Protein AF-A0A3B9VYV1-F1 (afdb_monomer_lite)

Secondary structure (DSSP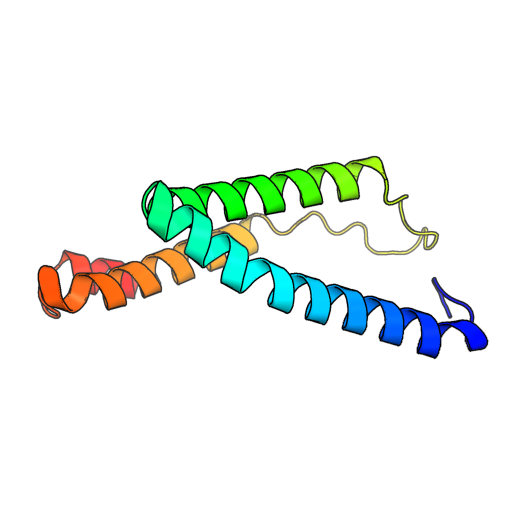, 8-state):
--SS-GGGHHHHHHHHHHHHHHHHHHHHHHHHHHHHHH-HHHHHHHHHHHHHHHHHHHHHHSPPPS-TTS--PPP-HHHHHHHHHHHHHHHHHHHHHHHH-TTSHHHHHHHHH-

Foldseek 3Di:
DQADDPVCPVVVVVVVVVVVVVCVVVLVVVCVVCCVPPNNVVSVVVVVVVVVVVVVCCVPPPDDGPPPPPPPDPPCPPVVVLVVQLVVLQCCLVVCCVVQPNPHPSSVVSNVSD

Structure (mmCIF, N/CA/C/O backbone):
data_AF-A0A3B9VYV1-F1
#
_entry.id   AF-A0A3B9VYV1-F1
#
loop_
_atom_site.group_PDB
_atom_site.id
_atom_site.type_symbol
_atom_site.label_atom_id
_atom_site.label_alt_id
_atom_site.label_comp_id
_atom_site.label_asym_id
_atom_site.label_entity_id
_atom_site.label_seq_id
_atom_site.pdbx_PDB_ins_code
_atom_site.Cartn_x
_atom_site.Cartn_y
_atom_site.Cartn_z
_atom_site.occupancy
_atom_site.B_iso_or_equiv
_atom_site.auth_seq_id
_atom_site.auth_comp_id
_atom_site.auth_asym_id
_atom_site.auth_atom_id
_atom_site.pdbx_PDB_model_num
ATOM 1 N N . ARG A 1 1 ? 19.945 6.769 -18.895 1.00 56.81 1 ARG A N 1
ATOM 2 C CA . ARG A 1 1 ? 20.453 6.298 -20.209 1.00 56.81 1 ARG A CA 1
ATOM 3 C C . ARG A 1 1 ? 20.335 4.785 -20.439 1.00 56.81 1 ARG A C 1
ATOM 5 O O . ARG A 1 1 ? 20.294 4.414 -21.596 1.00 56.81 1 ARG A O 1
ATOM 12 N N . ARG A 1 2 ? 20.258 3.914 -19.413 1.00 63.88 2 ARG A N 1
ATOM 13 C CA . ARG A 1 2 ? 20.139 2.447 -19.612 1.00 63.88 2 ARG A CA 1
ATOM 14 C C . ARG A 1 2 ? 18.803 1.963 -20.208 1.00 63.88 2 ARG A C 1
ATOM 16 O O . ARG A 1 2 ? 18.811 0.977 -20.923 1.00 63.88 2 ARG A O 1
ATOM 23 N N . TYR A 1 3 ? 17.693 2.660 -19.940 1.00 71.44 3 TYR A N 1
ATOM 24 C CA . TYR A 1 3 ? 16.346 2.252 -20.390 1.00 71.44 3 TYR A CA 1
ATOM 25 C C . TYR A 1 3 ? 15.610 3.315 -21.225 1.00 71.44 3 TYR A C 1
ATOM 27 O O . TYR A 1 3 ? 14.689 2.991 -21.962 1.00 71.44 3 TYR A O 1
ATOM 35 N N . VAL A 1 4 ? 16.012 4.588 -21.123 1.00 79.44 4 VAL A N 1
ATOM 36 C CA . VAL A 1 4 ? 15.392 5.725 -21.825 1.00 79.44 4 VAL A CA 1
ATOM 37 C C . VAL A 1 4 ? 16.489 6.706 -22.264 1.00 79.44 4 VAL A C 1
ATOM 39 O O . VAL A 1 4 ? 17.445 6.956 -21.509 1.00 79.44 4 VAL A O 1
ATOM 42 N N . ALA A 1 5 ? 16.364 7.229 -23.489 1.00 86.50 5 ALA A N 1
ATOM 43 C CA . ALA A 1 5 ? 17.253 8.237 -24.072 1.00 86.50 5 ALA A CA 1
ATOM 44 C C . ALA A 1 5 ? 17.135 9.583 -23.329 1.00 86.50 5 ALA A C 1
ATOM 46 O O . ALA A 1 5 ? 16.087 9.890 -22.766 1.00 86.50 5 ALA A O 1
ATOM 47 N N . ALA A 1 6 ? 18.223 10.359 -23.261 1.00 85.38 6 ALA A N 1
ATOM 48 C CA . ALA A 1 6 ? 18.317 11.534 -22.380 1.00 85.38 6 ALA A CA 1
ATOM 49 C C . ALA A 1 6 ? 17.258 12.610 -22.686 1.00 85.38 6 ALA A C 1
ATOM 51 O O . ALA A 1 6 ? 16.704 13.205 -21.768 1.00 85.38 6 ALA A O 1
ATOM 52 N N . ASP A 1 7 ? 16.937 12.783 -23.963 1.00 90.69 7 ASP A N 1
ATOM 53 C CA . ASP A 1 7 ? 15.897 13.660 -24.500 1.00 90.69 7 ASP A CA 1
ATOM 54 C C . ASP A 1 7 ? 14.473 13.240 -24.091 1.00 90.69 7 ASP A C 1
ATOM 56 O O . ASP A 1 7 ? 13.580 14.078 -24.004 1.00 90.69 7 ASP A O 1
ATOM 60 N N . LYS A 1 8 ? 14.252 11.958 -23.768 1.00 89.12 8 LYS A N 1
ATOM 61 C CA . LYS A 1 8 ? 12.933 11.415 -23.392 1.00 89.12 8 LYS A CA 1
ATOM 62 C C . LYS A 1 8 ? 12.715 11.274 -21.887 1.00 89.12 8 LYS A C 1
ATOM 64 O O . LYS A 1 8 ? 11.612 10.919 -21.464 1.00 89.12 8 LYS A O 1
ATOM 69 N N . VAL A 1 9 ? 13.731 11.541 -21.064 1.00 91.31 9 VAL A N 1
ATOM 70 C CA . VAL A 1 9 ? 13.642 11.372 -19.602 1.00 91.31 9 VAL A CA 1
ATOM 71 C C . VAL A 1 9 ? 12.599 12.311 -19.003 1.00 91.31 9 VAL A C 1
ATOM 73 O O . VAL A 1 9 ? 11.738 11.853 -18.257 1.00 91.31 9 VAL A O 1
ATOM 76 N N . GLN A 1 10 ? 12.626 13.596 -19.367 1.00 92.25 10 GLN A N 1
ATOM 77 C CA . GLN A 1 10 ? 11.680 14.582 -18.837 1.00 92.25 10 GLN A CA 1
ATOM 78 C C . GLN A 1 10 ? 10.233 14.217 -19.190 1.00 92.25 10 GLN A C 1
ATOM 80 O O . GLN A 1 10 ? 9.370 14.214 -18.314 1.00 92.25 10 GLN A O 1
ATOM 85 N N . PHE A 1 11 ? 9.983 13.827 -20.444 1.00 93.44 11 PHE A N 1
ATOM 86 C CA . PHE A 1 11 ? 8.664 13.366 -20.876 1.00 93.44 11 PHE A CA 1
ATOM 87 C C . PHE A 1 11 ? 8.218 12.114 -20.105 1.00 93.44 11 PHE A C 1
ATOM 89 O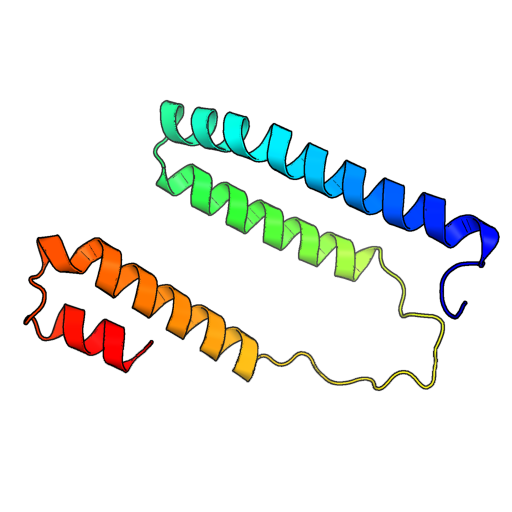 O . PHE A 1 11 ? 7.102 12.065 -19.595 1.00 93.44 11 PHE A O 1
ATOM 96 N N . SER A 1 12 ? 9.107 11.133 -19.937 1.00 91.81 12 SER A N 1
ATOM 97 C CA . SER A 1 12 ? 8.803 9.897 -19.203 1.00 91.81 12 SER A CA 1
ATOM 98 C C . SER A 1 12 ? 8.437 10.176 -17.744 1.00 91.81 12 SER A C 1
ATOM 100 O O . SER A 1 12 ? 7.409 9.699 -17.271 1.00 91.81 12 SER A O 1
ATOM 102 N N . ILE A 1 13 ? 9.217 11.010 -17.047 1.00 93.06 13 ILE A N 1
ATOM 103 C CA . ILE A 1 13 ? 8.916 11.419 -15.667 1.00 93.06 13 ILE A CA 1
ATOM 104 C C . ILE A 1 13 ? 7.568 12.140 -15.615 1.00 93.06 13 ILE A C 1
ATOM 106 O O . ILE A 1 13 ? 6.737 11.817 -14.772 1.00 93.06 13 ILE A O 1
ATOM 110 N N . SER A 1 14 ? 7.314 13.060 -16.551 1.00 94.56 14 SER A N 1
ATOM 111 C CA . SER A 1 14 ? 6.040 13.782 -16.603 1.00 94.56 14 SER A CA 1
ATOM 112 C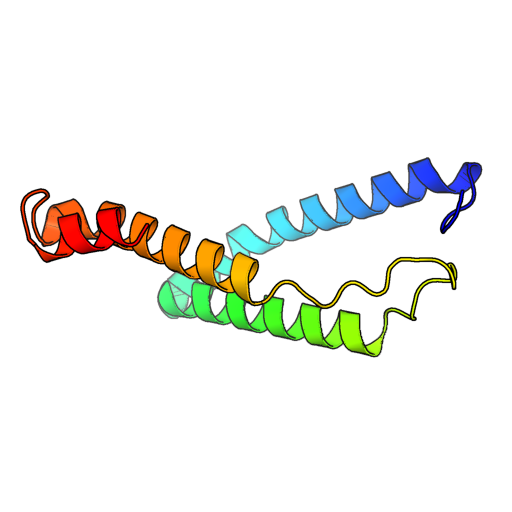 C . SER A 1 14 ? 4.848 12.841 -16.803 1.00 94.56 14 SER A C 1
ATOM 114 O O . SER A 1 14 ? 3.832 12.992 -16.132 1.00 94.56 14 SER A O 1
ATOM 116 N N . SER A 1 15 ? 4.994 11.814 -17.647 1.00 96.19 15 SER A N 1
ATOM 117 C CA . SER A 1 15 ? 3.943 10.827 -17.901 1.00 96.19 15 SER A CA 1
ATOM 118 C C . SER A 1 15 ? 3.639 9.976 -16.664 1.00 96.19 15 SER A C 1
ATOM 120 O O . SER A 1 15 ? 2.471 9.719 -16.366 1.00 96.19 15 SER A O 1
ATOM 122 N N . LEU A 1 16 ? 4.669 9.603 -15.894 1.00 94.81 16 LEU A N 1
ATOM 123 C CA . LEU A 1 16 ? 4.502 8.886 -14.631 1.00 94.81 16 LEU A CA 1
ATOM 124 C C . LEU A 1 16 ? 3.771 9.760 -13.610 1.00 94.81 16 LEU A C 1
ATOM 126 O O . LEU A 1 16 ? 2.824 9.290 -12.986 1.00 94.81 16 LEU A O 1
ATOM 130 N N . SER A 1 17 ? 4.144 11.037 -13.493 1.00 96.19 17 SER A N 1
ATOM 131 C CA . SER A 1 17 ? 3.470 11.982 -12.599 1.00 96.19 17 SER A CA 1
ATOM 132 C C . SER A 1 17 ? 1.998 12.159 -12.961 1.00 96.19 17 SER A C 1
ATOM 134 O O . SER A 1 17 ? 1.146 12.056 -12.084 1.00 96.19 17 SER A O 1
ATOM 136 N N . VAL A 1 18 ? 1.683 12.355 -14.248 1.00 96.81 18 VAL A N 1
ATOM 137 C CA . VAL A 1 18 ? 0.292 12.454 -14.720 1.00 96.81 18 VAL A CA 1
ATOM 138 C C . VAL A 1 18 ? -0.475 11.180 -14.382 1.00 96.81 18 VAL A C 1
ATOM 140 O O . VAL A 1 18 ? -1.562 11.261 -13.822 1.00 96.81 18 VAL A O 1
ATOM 143 N N . THR A 1 19 ? 0.112 10.009 -14.632 1.00 95.75 19 THR A N 1
ATOM 144 C CA . THR A 1 19 ? -0.518 8.718 -14.319 1.00 95.75 19 THR A CA 1
ATOM 145 C C . THR A 1 19 ? -0.833 8.592 -12.827 1.00 95.75 19 THR A C 1
ATOM 147 O O . THR A 1 19 ? -1.939 8.192 -12.465 1.00 95.75 19 THR A O 1
ATOM 150 N N . VAL A 1 20 ? 0.105 8.979 -11.955 1.00 95.50 20 VAL A N 1
ATOM 151 C CA . VAL A 1 20 ? -0.093 8.971 -10.498 1.00 95.50 20 VAL A CA 1
ATOM 152 C C . VAL A 1 20 ? -1.202 9.941 -10.093 1.00 95.50 20 VAL A C 1
ATOM 154 O O . VAL A 1 20 ? -2.124 9.548 -9.380 1.00 95.50 20 VAL A O 1
ATOM 157 N N . SER A 1 21 ? -1.162 11.186 -10.571 1.00 96.56 21 SER A N 1
ATOM 158 C CA . SER A 1 21 ? -2.181 12.193 -10.258 1.00 96.56 21 SER A CA 1
ATOM 159 C C . SER A 1 21 ? -3.571 11.778 -10.738 1.00 96.56 21 SER A C 1
ATOM 161 O O . SER A 1 21 ? -4.540 11.926 -9.997 1.00 96.56 21 SER A O 1
ATOM 163 N N . THR A 1 22 ? -3.680 11.212 -11.941 1.00 96.62 22 THR A N 1
ATOM 164 C CA . THR A 1 22 ? -4.936 10.670 -12.471 1.00 96.62 22 THR A CA 1
ATOM 165 C C . THR A 1 22 ? -5.432 9.500 -11.626 1.00 96.62 22 THR A C 1
ATOM 167 O O . THR A 1 22 ? -6.611 9.460 -11.283 1.00 96.62 22 THR A O 1
ATOM 170 N N . GLY A 1 23 ? -4.544 8.581 -11.239 1.00 94.19 23 GLY A N 1
ATOM 171 C CA . GLY A 1 23 ? -4.887 7.452 -10.376 1.00 94.19 23 GLY A CA 1
ATOM 172 C C . GLY A 1 23 ? -5.448 7.900 -9.027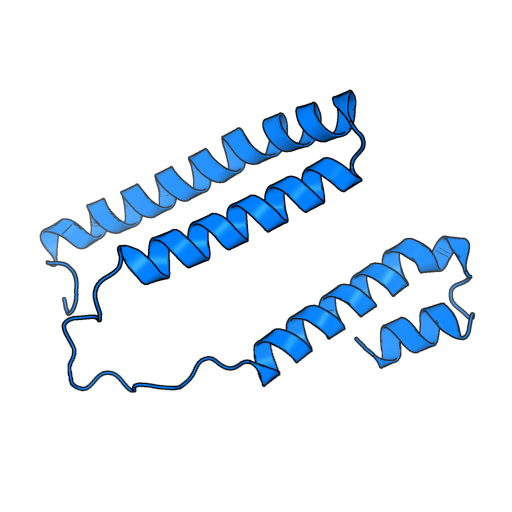 1.00 94.19 23 GLY A C 1
ATOM 173 O O . GLY A 1 23 ? -6.496 7.416 -8.613 1.00 94.19 23 GLY A O 1
ATOM 174 N N . ILE A 1 24 ? -4.808 8.876 -8.380 1.00 94.69 24 ILE A N 1
ATOM 175 C CA . ILE A 1 24 ? -5.286 9.463 -7.119 1.00 94.69 24 ILE A CA 1
ATOM 176 C C . ILE A 1 24 ? -6.635 10.169 -7.329 1.00 94.69 24 ILE A C 1
ATOM 178 O O . ILE A 1 24 ? -7.576 9.953 -6.566 1.00 94.69 24 ILE A O 1
ATOM 182 N N . GLY A 1 25 ? -6.744 10.978 -8.387 1.00 95.88 25 GLY A N 1
ATOM 183 C CA . GLY A 1 25 ? -7.948 11.747 -8.699 1.00 95.88 25 GLY A CA 1
ATOM 184 C C . GLY A 1 25 ? -9.175 10.876 -8.976 1.00 95.88 25 GLY A C 1
ATOM 185 O O . GLY A 1 25 ? -10.270 11.223 -8.547 1.00 95.88 25 GLY A O 1
ATOM 186 N N . ILE A 1 26 ? -8.999 9.735 -9.647 1.00 96.19 26 ILE A N 1
ATOM 187 C CA . ILE A 1 26 ? -10.077 8.770 -9.918 1.00 96.19 26 ILE A CA 1
ATOM 188 C C . ILE A 1 26 ? -10.309 7.850 -8.713 1.00 96.19 26 ILE A C 1
ATOM 190 O O . ILE A 1 26 ? -11.449 7.500 -8.406 1.00 96.19 26 ILE A O 1
ATOM 194 N N . GLY A 1 27 ? -9.239 7.463 -8.019 1.00 94.44 27 GLY A N 1
ATOM 195 C CA . GLY A 1 27 ? -9.276 6.487 -6.936 1.00 94.44 27 GLY A CA 1
ATOM 196 C C . GLY A 1 27 ? -10.149 6.921 -5.763 1.00 94.44 27 GLY A C 1
ATOM 197 O O . GLY A 1 27 ? -10.943 6.113 -5.278 1.00 94.44 27 GLY A O 1
ATOM 198 N N . TYR A 1 28 ? -10.069 8.184 -5.327 1.00 94.25 28 TYR A N 1
ATOM 199 C CA . TYR A 1 28 ? -10.856 8.646 -4.177 1.00 94.25 28 TYR A CA 1
ATOM 200 C C . TYR A 1 28 ? -12.371 8.679 -4.438 1.00 94.25 28 TYR A C 1
ATOM 202 O O . TYR A 1 28 ? -13.098 8.067 -3.651 1.00 94.25 28 TYR A O 1
ATOM 210 N N . PRO A 1 29 ? -12.886 9.300 -5.523 1.00 95.88 29 PRO A N 1
ATOM 211 C CA . PRO A 1 29 ? -14.315 9.252 -5.824 1.00 95.88 29 PRO A CA 1
ATOM 212 C C . PRO A 1 29 ? -14.820 7.826 -6.028 1.00 95.88 29 PRO A C 1
ATOM 214 O O . PRO A 1 29 ? -15.881 7.475 -5.520 1.00 95.88 29 PRO A O 1
ATOM 217 N N . LEU A 1 30 ? -14.048 6.983 -6.723 1.00 95.31 30 LEU A N 1
ATOM 218 C CA . LEU A 1 30 ? -14.427 5.595 -6.970 1.00 95.31 30 LEU A CA 1
ATOM 219 C C . LEU A 1 30 ? -14.552 4.802 -5.663 1.00 95.31 30 LEU A C 1
ATOM 221 O O . LEU A 1 30 ? -15.542 4.103 -5.460 1.00 95.31 30 LEU A O 1
ATOM 225 N N . THR A 1 31 ? -13.588 4.965 -4.753 1.00 94.12 31 THR A N 1
ATOM 226 C CA . THR A 1 31 ? -13.623 4.372 -3.407 1.00 94.12 31 THR A CA 1
ATOM 227 C C . THR A 1 31 ? -14.868 4.829 -2.648 1.00 94.12 31 THR A C 1
ATOM 229 O O . THR A 1 31 ? -15.568 3.999 -2.073 1.00 94.12 31 THR A O 1
ATOM 232 N N . GLY A 1 32 ? -15.183 6.128 -2.691 1.00 94.88 32 GLY A N 1
ATOM 233 C CA . GLY A 1 32 ? -16.373 6.689 -2.049 1.00 94.88 32 GLY A CA 1
ATOM 234 C C . GLY A 1 32 ? -17.680 6.124 -2.607 1.00 94.88 32 GLY A C 1
ATOM 235 O O . GLY A 1 32 ? -18.560 5.752 -1.836 1.00 94.88 32 GLY A O 1
ATOM 236 N N . ILE A 1 33 ? -17.791 5.994 -3.932 1.00 96.75 33 ILE A N 1
ATOM 237 C CA . ILE A 1 33 ? -18.963 5.403 -4.595 1.00 96.75 33 ILE A CA 1
ATOM 238 C C . ILE A 1 33 ? -19.129 3.935 -4.188 1.00 96.75 33 ILE A C 1
ATOM 240 O O . ILE A 1 33 ? -20.224 3.530 -3.804 1.00 96.75 33 ILE A O 1
ATOM 244 N N . ILE A 1 34 ? -18.056 3.138 -4.230 1.00 95.94 34 ILE A N 1
ATOM 245 C CA . ILE A 1 34 ? -18.115 1.717 -3.852 1.00 95.94 34 ILE A CA 1
ATOM 246 C C . ILE A 1 34 ? -18.512 1.572 -2.381 1.00 95.94 34 ILE A C 1
ATOM 248 O O . ILE A 1 34 ? -19.418 0.801 -2.068 1.00 95.94 34 ILE A O 1
ATOM 252 N N . ALA A 1 35 ? -17.875 2.336 -1.489 1.00 95.56 35 ALA A N 1
ATOM 253 C CA . ALA A 1 35 ? -18.169 2.293 -0.063 1.00 95.56 35 ALA A CA 1
ATOM 254 C C . ALA A 1 35 ? -19.610 2.730 0.243 1.00 95.56 35 ALA A C 1
ATOM 256 O O . ALA A 1 35 ? -20.268 2.108 1.074 1.00 95.56 35 ALA A O 1
ATOM 257 N N . GLY A 1 36 ? -20.108 3.756 -0.453 1.00 95.25 36 GLY A N 1
ATOM 258 C CA . GLY A 1 36 ? -21.469 4.264 -0.284 1.00 95.25 36 GLY A CA 1
ATOM 259 C C . GLY A 1 36 ? -22.557 3.326 -0.812 1.00 95.25 36 GLY A C 1
ATOM 260 O O . GLY A 1 36 ? -23.651 3.309 -0.258 1.00 95.25 36 GLY A O 1
ATOM 261 N N . LEU A 1 37 ? -22.273 2.541 -1.858 1.00 95.19 37 LEU A N 1
ATOM 262 C CA . LEU A 1 37 ? -23.245 1.618 -2.455 1.00 95.19 37 LEU A CA 1
ATOM 263 C C . LEU A 1 37 ? -23.214 0.212 -1.846 1.00 95.19 37 LEU A C 1
ATOM 265 O O . LEU A 1 37 ? -24.256 -0.435 -1.789 1.00 95.19 37 LEU A O 1
ATOM 269 N N . MET A 1 38 ? -22.035 -0.287 -1.458 1.00 89.12 38 MET A N 1
ATOM 270 C CA . MET A 1 38 ? -21.845 -1.707 -1.132 1.00 89.12 38 MET A CA 1
ATOM 271 C C . MET A 1 38 ? -21.238 -1.989 0.244 1.00 89.12 38 MET A C 1
ATOM 273 O O . MET A 1 38 ? -21.339 -3.140 0.653 1.00 89.12 38 MET A O 1
ATOM 277 N N . ASP A 1 39 ? -20.678 -0.988 0.947 1.00 92.81 39 ASP A N 1
ATOM 278 C CA . ASP A 1 39 ? -19.847 -1.058 2.176 1.00 92.81 39 ASP A CA 1
ATOM 279 C C . ASP A 1 39 ? -18.344 -0.805 1.906 1.00 92.81 39 ASP A C 1
ATOM 281 O O . ASP A 1 39 ? -17.793 -1.152 0.855 1.00 92.81 39 ASP A O 1
ATOM 285 N N . PHE A 1 40 ? -17.653 -0.193 2.874 1.00 90.62 40 PHE A N 1
ATOM 286 C CA . PHE A 1 40 ? -16.221 0.116 2.822 1.00 90.62 40 PHE A CA 1
ATOM 287 C C . PHE A 1 40 ? -15.350 -1.117 2.545 1.00 90.62 40 PHE A C 1
ATOM 289 O O . PHE A 1 40 ? -14.325 -1.014 1.867 1.00 90.62 40 PHE A O 1
ATOM 296 N N . ARG A 1 41 ? -15.762 -2.302 3.014 1.00 94.12 41 ARG A N 1
ATOM 297 C CA . ARG A 1 41 ? -15.030 -3.562 2.805 1.00 94.12 41 ARG A CA 1
ATOM 298 C C . ARG A 1 41 ? -14.866 -3.880 1.319 1.00 94.12 41 ARG A C 1
ATOM 300 O O . ARG A 1 41 ? -13.819 -4.386 0.915 1.00 94.12 41 ARG A O 1
ATOM 307 N N . PHE A 1 42 ? -15.862 -3.550 0.496 1.00 95.62 42 PHE A N 1
ATOM 308 C CA . PHE A 1 42 ? -15.790 -3.760 -0.950 1.00 95.62 42 PHE A CA 1
ATOM 309 C C . PHE A 1 42 ? -14.808 -2.812 -1.629 1.00 95.62 42 PHE A C 1
ATOM 311 O O . PHE A 1 42 ? -14.171 -3.207 -2.602 1.00 95.62 42 PHE A O 1
ATOM 318 N N . ALA A 1 43 ? -14.624 -1.600 -1.105 1.00 93.81 43 ALA A N 1
ATOM 319 C CA . ALA A 1 43 ? -13.631 -0.676 -1.637 1.00 93.81 43 ALA A CA 1
ATOM 320 C C . ALA A 1 43 ? -12.201 -1.212 -1.423 1.00 93.81 43 ALA A C 1
ATOM 322 O O . ALA A 1 43 ? -11.378 -1.163 -2.338 1.00 93.81 43 ALA A O 1
ATOM 323 N N . PHE A 1 44 ? -11.934 -1.827 -0.265 1.00 91.69 44 PHE A N 1
ATOM 324 C CA . PHE A 1 44 ? -10.667 -2.522 -0.009 1.00 91.69 44 PHE A CA 1
ATOM 325 C C . PHE A 1 44 ? -10.472 -3.744 -0.914 1.00 91.69 44 PHE A C 1
ATOM 327 O O . PHE A 1 44 ? -9.398 -3.909 -1.491 1.00 91.69 44 PHE A O 1
ATOM 334 N N . TRP A 1 45 ? -11.503 -4.578 -1.092 1.00 95.50 45 TRP A N 1
ATOM 335 C CA . TRP A 1 45 ? -11.433 -5.718 -2.015 1.00 95.50 45 TRP A CA 1
ATOM 336 C C . TRP A 1 45 ? -11.214 -5.292 -3.466 1.00 95.50 45 TRP A C 1
ATOM 338 O O . TRP A 1 45 ? -10.436 -5.924 -4.179 1.00 95.50 45 TRP A O 1
ATOM 348 N N . PHE A 1 46 ? -11.849 -4.203 -3.897 1.00 94.88 46 PHE A N 1
ATOM 349 C CA . PHE A 1 46 ? -11.626 -3.624 -5.215 1.00 94.88 46 PHE A CA 1
ATOM 350 C C . PHE A 1 46 ? -10.173 -3.166 -5.384 1.00 94.88 46 PHE A C 1
ATOM 352 O O . PHE A 1 46 ? -9.537 -3.517 -6.376 1.00 94.88 46 PHE A O 1
ATOM 359 N N . ALA A 1 47 ? -9.618 -2.446 -4.403 1.00 92.88 47 ALA A N 1
ATOM 360 C CA . ALA A 1 47 ? -8.218 -2.033 -4.427 1.00 92.88 47 ALA A CA 1
ATOM 361 C C . ALA A 1 47 ? -7.265 -3.242 -4.476 1.00 92.88 47 ALA A C 1
ATOM 363 O O . ALA A 1 47 ? -6.326 -3.253 -5.272 1.00 92.88 47 ALA A O 1
ATOM 364 N N . ALA A 1 48 ? -7.536 -4.288 -3.689 1.00 95.12 48 ALA A N 1
ATOM 365 C CA . ALA A 1 48 ? -6.760 -5.526 -3.709 1.00 95.12 48 ALA A CA 1
ATOM 366 C C . ALA A 1 48 ? -6.806 -6.205 -5.089 1.00 95.12 48 ALA A C 1
ATOM 368 O O . ALA A 1 48 ? -5.761 -6.555 -5.640 1.00 95.12 48 ALA A O 1
ATOM 369 N N . LEU A 1 49 ? -7.997 -6.332 -5.685 1.00 96.62 49 LEU A N 1
ATOM 370 C CA . LEU A 1 49 ? -8.165 -6.881 -7.031 1.00 96.62 49 LEU A CA 1
ATOM 371 C C . LEU A 1 49 ? -7.411 -6.043 -8.070 1.00 96.62 49 LEU A C 1
ATOM 373 O O . LEU A 1 49 ? -6.699 -6.597 -8.905 1.00 96.62 49 LEU A O 1
ATOM 377 N N . PHE A 1 50 ? -7.513 -4.716 -7.996 1.00 95.12 50 PHE A N 1
ATOM 378 C CA . PHE A 1 50 ? -6.812 -3.807 -8.896 1.00 95.12 50 PHE A CA 1
ATOM 379 C C . PHE A 1 50 ? -5.289 -4.004 -8.827 1.00 95.12 50 PHE A C 1
ATOM 381 O O . PHE A 1 50 ? -4.642 -4.176 -9.862 1.00 95.12 50 PHE A O 1
ATOM 388 N N . VAL A 1 51 ? -4.713 -4.095 -7.624 1.00 95.12 51 VAL A N 1
ATOM 389 C CA . VAL A 1 51 ? -3.280 -4.387 -7.438 1.00 95.12 51 VAL A CA 1
ATOM 390 C C . VAL A 1 51 ? -2.902 -5.746 -8.032 1.00 95.12 51 VAL A C 1
ATOM 392 O O . VAL A 1 51 ? -1.905 -5.841 -8.748 1.00 95.12 51 VAL A O 1
ATOM 395 N N . VAL A 1 52 ? -3.707 -6.790 -7.813 1.00 97.31 52 VAL A N 1
ATOM 396 C CA . VAL A 1 52 ? -3.470 -8.115 -8.414 1.00 97.31 52 VAL A CA 1
ATOM 397 C C . VAL A 1 52 ? -3.479 -8.036 -9.942 1.00 97.31 52 VAL A C 1
ATOM 399 O O . VAL A 1 52 ? -2.587 -8.586 -10.588 1.00 97.31 52 VAL A O 1
ATOM 402 N N . THR A 1 53 ? -4.428 -7.309 -10.541 1.00 97.50 53 THR A N 1
ATOM 403 C CA . THR A 1 53 ? -4.454 -7.122 -12.000 1.00 97.50 53 THR A CA 1
ATOM 404 C C . THR A 1 53 ? -3.220 -6.378 -12.507 1.00 97.50 53 THR A C 1
ATOM 406 O O . THR A 1 53 ? -2.647 -6.786 -13.515 1.00 97.50 53 THR A O 1
ATOM 409 N N . ALA A 1 54 ? -2.742 -5.362 -11.784 1.00 95.19 54 ALA A N 1
ATOM 410 C CA . ALA A 1 54 ? -1.520 -4.647 -12.133 1.00 95.19 54 ALA A CA 1
ATOM 411 C C . ALA A 1 54 ? -0.289 -5.567 -12.088 1.00 95.19 54 ALA A C 1
ATOM 413 O O . ALA A 1 54 ? 0.514 -5.549 -13.018 1.00 95.19 54 ALA A O 1
ATOM 414 N N . ILE A 1 55 ? -0.171 -6.427 -11.068 1.00 94.69 55 ILE A N 1
ATOM 415 C CA . ILE A 1 55 ? 0.899 -7.434 -10.975 1.00 94.69 55 ILE A CA 1
ATOM 416 C C . ILE A 1 55 ? 0.860 -8.374 -12.186 1.00 94.69 55 ILE A C 1
ATOM 418 O O . ILE A 1 55 ? 1.893 -8.610 -12.813 1.00 94.69 55 ILE A O 1
ATOM 422 N N . ILE A 1 56 ? -0.325 -8.875 -12.552 1.00 96.88 56 ILE A N 1
ATOM 423 C CA . ILE A 1 56 ? -0.500 -9.754 -13.717 1.00 96.88 56 ILE A CA 1
ATOM 424 C C . ILE A 1 56 ? -0.079 -9.035 -15.003 1.00 96.88 56 ILE A C 1
ATOM 426 O O . ILE A 1 56 ? 0.663 -9.602 -15.805 1.00 96.88 56 ILE A O 1
ATOM 430 N N . VAL A 1 57 ? -0.519 -7.789 -15.200 1.00 96.62 57 VAL A N 1
ATOM 431 C CA . VAL A 1 57 ? -0.164 -6.985 -16.378 1.00 96.62 57 VAL A CA 1
ATOM 432 C C . VAL A 1 57 ? 1.341 -6.764 -16.442 1.00 96.62 57 VAL A C 1
ATOM 434 O O . VAL A 1 57 ? 1.937 -7.008 -17.487 1.00 96.62 57 VAL A O 1
ATOM 437 N N . VAL A 1 58 ? 1.977 -6.375 -15.336 1.00 93.12 58 VAL A N 1
ATOM 438 C CA . VAL A 1 58 ? 3.430 -6.182 -15.281 1.00 93.12 58 VAL A CA 1
ATOM 439 C C . VAL A 1 58 ? 4.156 -7.474 -15.643 1.00 93.12 58 VAL A C 1
ATOM 441 O O . VAL A 1 58 ? 5.011 -7.459 -16.522 1.00 93.12 58 VAL A O 1
ATOM 444 N N . PHE A 1 59 ? 3.767 -8.602 -15.048 1.00 90.75 59 PHE A N 1
ATOM 445 C CA . PHE A 1 59 ? 4.400 -9.895 -15.304 1.00 90.75 59 PHE A CA 1
ATOM 446 C C . PHE A 1 59 ? 4.262 -10.365 -16.763 1.00 90.75 59 PHE A C 1
ATOM 448 O O . PHE A 1 59 ? 5.116 -11.094 -17.261 1.00 90.75 59 PHE A O 1
ATOM 455 N N . ARG A 1 60 ? 3.183 -9.974 -17.455 1.00 95.12 60 ARG A N 1
ATOM 456 C CA . ARG A 1 60 ? 2.907 -10.385 -18.843 1.00 95.12 60 ARG A CA 1
ATOM 457 C C . ARG A 1 60 ? 3.435 -9.418 -19.898 1.00 95.12 60 ARG A C 1
ATOM 459 O O . AR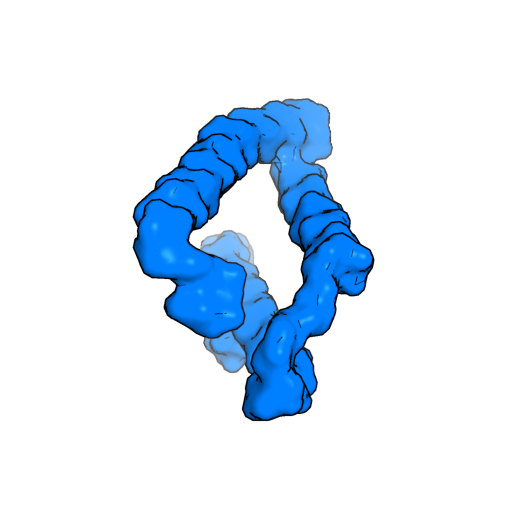G A 1 60 ? 3.796 -9.866 -20.981 1.00 95.12 60 ARG A O 1
ATOM 466 N N . VAL A 1 61 ? 3.403 -8.118 -19.619 1.00 94.12 61 VAL A N 1
ATOM 467 C CA . VAL A 1 61 ? 3.628 -7.063 -20.618 1.00 94.12 61 VAL A CA 1
ATOM 468 C C . VAL A 1 61 ? 5.015 -6.450 -20.492 1.00 94.12 61 VAL A C 1
ATOM 470 O O . VAL A 1 61 ? 5.585 -6.043 -21.502 1.00 94.12 61 VAL A O 1
ATOM 473 N N . VAL A 1 62 ? 5.574 -6.370 -19.282 1.00 88.12 62 VAL A N 1
ATOM 474 C CA . VAL A 1 62 ? 6.887 -5.752 -19.082 1.00 88.12 62 VAL A CA 1
ATOM 475 C C . VAL A 1 62 ? 7.971 -6.774 -19.437 1.00 88.12 62 VAL A C 1
ATOM 477 O O . VAL A 1 62 ? 8.088 -7.796 -18.759 1.00 88.12 62 VAL A O 1
ATOM 480 N N . PRO A 1 63 ? 8.775 -6.534 -20.490 1.00 82.88 63 PRO A N 1
ATOM 481 C CA . PRO A 1 63 ? 9.852 -7.442 -20.852 1.00 82.88 63 PRO A CA 1
ATOM 482 C C . PRO A 1 63 ? 10.947 -7.432 -19.783 1.00 82.88 63 PRO A C 1
ATOM 484 O O . PRO A 1 63 ? 11.166 -6.427 -19.099 1.00 82.88 63 PRO A O 1
ATOM 487 N N . ALA A 1 64 ? 11.687 -8.540 -19.681 1.00 75.50 64 ALA A N 1
ATOM 488 C CA . ALA A 1 64 ? 12.927 -8.559 -18.915 1.00 75.50 64 ALA A CA 1
ATOM 489 C C . ALA A 1 64 ? 13.844 -7.440 -19.439 1.00 75.50 64 ALA A C 1
ATOM 491 O O . ALA A 1 64 ? 14.048 -7.311 -20.647 1.00 75.50 64 ALA A O 1
ATOM 492 N N . GLY A 1 65 ? 14.322 -6.580 -18.538 1.00 70.44 65 GLY A N 1
ATOM 493 C CA . GLY A 1 65 ? 15.053 -5.375 -18.919 1.00 70.44 65 GLY A CA 1
ATOM 494 C C . GLY A 1 65 ? 16.320 -5.674 -19.745 1.00 70.44 65 GLY A C 1
ATOM 495 O O . GLY A 1 65 ? 16.928 -6.722 -19.549 1.00 70.44 65 GLY A O 1
ATOM 496 N N . PRO A 1 66 ? 16.761 -4.756 -20.630 1.00 66.00 66 PRO A N 1
ATOM 497 C CA . PRO A 1 66 ? 17.939 -4.914 -21.501 1.00 66.00 66 PRO A CA 1
ATOM 498 C C . PRO A 1 66 ? 19.284 -5.149 -20.799 1.00 66.00 66 PRO A C 1
ATOM 500 O O . PRO A 1 66 ? 20.271 -5.446 -21.468 1.00 66.00 66 PRO A O 1
ATOM 503 N N . ASP A 1 67 ? 19.371 -4.962 -19.483 1.00 70.25 67 ASP A N 1
ATOM 504 C CA . ASP A 1 67 ? 20.626 -5.125 -18.757 1.00 70.25 67 ASP A CA 1
ATOM 505 C C . ASP A 1 67 ? 20.804 -6.587 -18.329 1.00 70.25 67 ASP A C 1
ATOM 507 O O . ASP A 1 67 ? 20.358 -7.003 -17.261 1.00 70.25 67 ASP A O 1
ATOM 511 N N . GLU A 1 68 ? 21.487 -7.370 -19.165 1.00 67.75 68 GLU A N 1
ATOM 512 C CA . GLU A 1 68 ? 21.846 -8.767 -18.874 1.00 67.75 68 GLU A CA 1
ATOM 513 C C . GLU A 1 68 ? 22.684 -8.915 -17.593 1.00 67.75 68 GLU A C 1
ATOM 515 O O . GLU 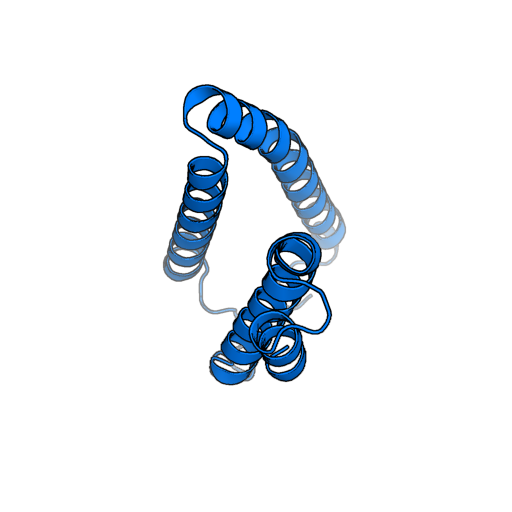A 1 68 ? 22.732 -9.996 -17.005 1.00 67.75 68 GLU A O 1
ATOM 520 N N . ARG A 1 69 ? 23.329 -7.830 -17.138 1.00 68.06 69 ARG A N 1
ATOM 521 C CA . ARG A 1 69 ? 24.133 -7.785 -15.909 1.00 68.06 69 ARG A CA 1
ATOM 522 C C . ARG A 1 69 ? 23.342 -7.307 -14.695 1.00 68.06 69 ARG A C 1
ATOM 524 O O . ARG A 1 69 ? 23.918 -7.218 -13.609 1.00 68.06 69 ARG A O 1
ATOM 531 N N . ALA A 1 70 ? 22.060 -6.969 -14.850 1.00 69.56 70 ALA A N 1
ATOM 532 C CA . ALA A 1 70 ? 21.225 -6.614 -13.715 1.00 69.56 70 ALA A CA 1
ATOM 533 C C . ALA A 1 70 ? 21.185 -7.793 -12.727 1.00 69.56 70 ALA A C 1
ATOM 535 O O . ALA A 1 70 ? 20.901 -8.924 -13.139 1.00 69.56 70 ALA A O 1
ATOM 536 N N . PRO A 1 71 ? 21.454 -7.559 -11.429 1.00 65.56 71 PRO A N 1
ATOM 537 C CA . PRO A 1 71 ? 21.313 -8.587 -10.413 1.00 65.56 71 PRO A CA 1
ATOM 538 C C . PRO A 1 71 ? 19.897 -9.164 -10.467 1.00 65.56 71 PRO A C 1
ATOM 540 O O . PRO A 1 71 ? 18.923 -8.461 -10.196 1.00 65.56 71 PRO A O 1
ATOM 543 N N . ARG A 1 72 ? 19.772 -10.448 -10.818 1.00 70.62 72 ARG A N 1
ATOM 544 C CA . ARG A 1 72 ? 18.510 -11.197 -10.728 1.00 70.62 72 ARG A CA 1
ATOM 545 C C . ARG A 1 72 ? 18.263 -11.557 -9.269 1.00 70.62 72 ARG A C 1
ATOM 547 O O . ARG A 1 72 ? 18.338 -12.719 -8.881 1.00 70.62 72 ARG A O 1
ATOM 554 N N . ILE A 1 73 ? 18.069 -10.534 -8.446 1.00 77.81 73 ILE A N 1
ATOM 555 C CA . ILE A 1 73 ? 17.764 -10.721 -7.035 1.00 77.81 73 ILE A CA 1
ATOM 556 C C . ILE A 1 73 ? 16.337 -11.276 -6.979 1.00 77.81 73 ILE A C 1
ATOM 558 O O . ILE A 1 73 ? 15.438 -10.678 -7.579 1.00 77.81 73 ILE A O 1
ATOM 562 N N . PRO A 1 74 ? 16.115 -12.433 -6.334 1.00 82.00 74 PRO A N 1
ATOM 563 C CA . PRO A 1 74 ? 14.767 -12.938 -6.135 1.00 82.00 74 PRO A CA 1
ATOM 564 C C . PRO A 1 74 ? 13.941 -11.914 -5.356 1.00 82.00 74 PRO A C 1
ATOM 566 O O . PRO A 1 74 ? 14.467 -11.174 -4.526 1.00 82.00 74 PRO A O 1
ATOM 569 N N . PHE A 1 75 ? 12.638 -11.883 -5.619 1.00 85.00 75 PHE A N 1
ATOM 570 C CA . PHE A 1 75 ? 11.727 -11.034 -4.863 1.00 85.00 75 PHE A CA 1
ATOM 571 C C . PHE A 1 75 ? 11.837 -11.338 -3.360 1.00 85.00 75 PHE A C 1
ATOM 573 O O . PHE A 1 75 ? 11.827 -12.504 -2.955 1.00 85.00 75 PHE A O 1
ATOM 580 N N . ASP A 1 76 ? 11.945 -10.296 -2.534 1.00 92.94 76 ASP A N 1
ATOM 581 C CA . ASP A 1 76 ? 12.055 -10.443 -1.084 1.00 92.94 76 ASP A CA 1
ATOM 582 C C . ASP A 1 76 ? 10.685 -10.726 -0.458 1.00 92.94 76 ASP A C 1
ATOM 584 O O . ASP A 1 76 ? 10.015 -9.855 0.099 1.00 92.94 76 ASP A O 1
ATOM 588 N N . PHE A 1 77 ? 10.264 -11.987 -0.547 1.00 94.12 77 PHE A N 1
ATOM 589 C CA . PHE A 1 77 ? 9.025 -12.452 0.072 1.00 94.12 77 PHE A CA 1
ATOM 590 C C . PHE A 1 77 ? 9.033 -12.277 1.592 1.00 94.12 77 PHE A C 1
ATOM 592 O O . PHE A 1 77 ? 7.972 -12.079 2.183 1.00 94.12 77 PHE A O 1
ATOM 599 N N . ARG A 1 78 ? 10.207 -12.346 2.233 1.00 96.25 78 ARG A N 1
ATOM 600 C CA . ARG A 1 78 ? 10.322 -12.245 3.691 1.00 96.25 78 ARG A CA 1
ATOM 601 C C . ARG A 1 78 ? 10.101 -10.810 4.136 1.00 96.25 78 ARG A C 1
ATOM 603 O O . ARG A 1 78 ? 9.222 -10.584 4.959 1.00 96.25 78 ARG A O 1
ATOM 610 N N . GLY A 1 79 ? 10.826 -9.860 3.552 1.00 95.81 79 GLY A N 1
ATOM 611 C CA . GLY A 1 79 ? 10.647 -8.437 3.825 1.00 95.81 79 GLY A CA 1
ATOM 612 C C . GLY A 1 79 ? 9.242 -7.957 3.473 1.00 95.81 79 GLY A C 1
ATOM 613 O O . GLY A 1 79 ? 8.619 -7.274 4.280 1.00 95.81 79 GLY A O 1
ATOM 614 N N . ALA A 1 80 ? 8.688 -8.386 2.333 1.00 94.81 80 ALA A N 1
ATOM 615 C CA . ALA A 1 80 ? 7.315 -8.052 1.953 1.00 94.81 80 ALA A CA 1
ATOM 616 C C . ALA A 1 80 ? 6.281 -8.582 2.962 1.00 94.81 80 ALA A C 1
ATOM 618 O O . ALA A 1 80 ? 5.367 -7.852 3.343 1.00 94.81 80 ALA A O 1
ATOM 619 N N . SER A 1 81 ? 6.440 -9.827 3.426 1.00 96.50 81 SER A N 1
ATOM 620 C CA . SER A 1 81 ? 5.537 -10.416 4.425 1.00 96.50 81 SER A CA 1
ATOM 621 C C . SER A 1 81 ? 5.684 -9.741 5.786 1.00 96.50 81 SER A C 1
ATOM 623 O O . SER A 1 81 ? 4.680 -9.460 6.429 1.00 96.50 81 SER A O 1
ATOM 625 N N . LEU A 1 82 ? 6.917 -9.443 6.207 1.00 96.69 82 LEU A N 1
ATOM 626 C CA . LEU A 1 82 ? 7.199 -8.772 7.474 1.00 96.69 82 LEU A CA 1
ATOM 627 C C . LEU A 1 82 ? 6.605 -7.358 7.492 1.00 96.69 82 LEU A C 1
ATOM 629 O O . LEU A 1 82 ? 5.903 -7.008 8.432 1.00 96.69 82 LEU A O 1
ATOM 633 N N . LEU A 1 83 ? 6.804 -6.582 6.422 1.00 96.56 83 LEU A N 1
ATOM 634 C CA . LEU A 1 83 ? 6.214 -5.249 6.288 1.00 96.56 83 LEU A CA 1
ATOM 635 C C . LEU A 1 83 ? 4.687 -5.300 6.212 1.00 96.56 83 LEU A C 1
ATOM 637 O O . LEU A 1 83 ? 4.022 -4.492 6.851 1.00 96.56 83 LEU A O 1
ATOM 641 N N . GLY A 1 84 ? 4.125 -6.237 5.445 1.00 95.69 84 GLY A N 1
ATOM 642 C CA . GLY A 1 84 ? 2.677 -6.375 5.303 1.00 95.69 84 GLY A CA 1
ATOM 643 C C . GLY A 1 84 ? 1.995 -6.765 6.614 1.00 95.69 84 GLY A C 1
ATOM 644 O O . GLY A 1 84 ? 1.010 -6.138 7.003 1.00 95.69 84 GLY A O 1
ATOM 645 N N . LEU A 1 85 ? 2.534 -7.769 7.311 1.00 96.69 85 LEU A N 1
ATOM 646 C CA . LEU A 1 85 ? 2.009 -8.215 8.601 1.00 96.69 85 LEU A CA 1
ATOM 647 C C . LEU A 1 85 ? 2.220 -7.165 9.687 1.00 96.69 85 LEU A C 1
ATOM 649 O O . LEU A 1 85 ? 1.271 -6.876 10.408 1.00 96.69 85 LEU A O 1
ATOM 653 N N . GLY A 1 86 ? 3.411 -6.568 9.772 1.00 97.38 86 GLY A N 1
ATOM 654 C CA . GLY A 1 86 ? 3.712 -5.561 10.785 1.00 97.38 86 GLY A CA 1
ATOM 655 C C . GLY A 1 86 ? 2.842 -4.316 10.623 1.00 97.38 86 GLY A C 1
ATOM 656 O O . GLY A 1 86 ? 2.197 -3.872 11.570 1.00 97.38 86 GLY A O 1
ATOM 657 N N . LEU A 1 87 ? 2.702 -3.809 9.393 1.00 96.94 87 LEU A N 1
ATOM 658 C CA . LEU A 1 87 ? 1.807 -2.686 9.113 1.00 96.94 87 LEU A CA 1
ATOM 659 C C . LEU A 1 87 ? 0.340 -3.040 9.394 1.00 96.94 87 LEU A C 1
ATOM 661 O O . LEU A 1 87 ? -0.380 -2.236 9.981 1.00 96.94 87 LEU A O 1
ATOM 665 N N . GLY A 1 88 ? -0.111 -4.233 8.997 1.00 96.12 88 GLY A N 1
ATOM 666 C CA . GLY A 1 88 ? -1.470 -4.694 9.280 1.00 96.12 88 GLY A CA 1
ATOM 667 C C . GLY A 1 88 ? -1.752 -4.804 10.780 1.00 96.12 88 GLY A C 1
ATOM 668 O O . GLY A 1 88 ? -2.798 -4.349 11.239 1.00 96.12 88 GLY A O 1
ATOM 669 N N . ALA A 1 89 ? -0.807 -5.347 11.549 1.00 96.88 89 ALA A N 1
ATOM 670 C CA . ALA A 1 89 ? -0.894 -5.461 13.000 1.00 96.88 89 ALA A CA 1
ATOM 671 C C . ALA A 1 89 ? -0.894 -4.084 13.679 1.00 96.88 89 ALA A C 1
ATOM 673 O O . ALA A 1 89 ? -1.722 -3.834 14.554 1.00 96.88 89 ALA A O 1
ATOM 674 N N . LEU A 1 90 ? -0.045 -3.163 13.215 1.00 97.19 90 LEU A N 1
ATOM 675 C CA . LEU A 1 90 ? -0.004 -1.785 13.699 1.00 97.19 90 LEU A CA 1
ATOM 676 C C . LEU A 1 90 ? -1.353 -1.091 13.499 1.00 97.19 90 LEU A C 1
ATOM 678 O O . LEU A 1 90 ? -1.899 -0.504 14.433 1.00 97.19 90 LEU A O 1
ATOM 682 N N . LEU A 1 91 ? -1.903 -1.178 12.284 1.00 95.81 91 LEU A N 1
ATOM 683 C CA . LEU A 1 91 ? -3.199 -0.589 11.959 1.00 95.81 91 LEU A CA 1
ATOM 684 C C . LEU A 1 91 ? -4.314 -1.219 12.792 1.00 95.81 91 LEU A C 1
ATOM 686 O O . LEU A 1 91 ? -5.133 -0.488 13.335 1.00 95.81 91 LEU A O 1
ATOM 690 N N . LEU A 1 92 ? -4.312 -2.544 12.958 1.00 95.38 92 LEU A N 1
ATOM 691 C CA . LEU A 1 92 ? -5.287 -3.243 13.792 1.00 95.38 92 LEU A CA 1
ATOM 692 C C . LEU A 1 92 ? -5.230 -2.767 15.250 1.00 95.38 92 LEU A C 1
ATOM 694 O O . LEU A 1 92 ? -6.265 -2.431 15.817 1.00 95.38 92 LEU A O 1
ATOM 698 N N . GLY A 1 93 ? -4.032 -2.681 15.836 1.00 96.25 93 GLY A N 1
ATOM 699 C CA . GLY A 1 93 ? -3.841 -2.204 17.207 1.00 96.25 93 GLY A CA 1
ATOM 700 C C . GLY A 1 93 ? -4.304 -0.759 17.403 1.00 96.25 93 GLY A C 1
ATOM 701 O O . GLY A 1 93 ? -4.946 -0.446 18.403 1.00 96.25 93 GLY A O 1
ATOM 702 N N . VAL A 1 94 ? -4.043 0.122 16.432 1.00 96.19 94 VAL A N 1
ATOM 703 C CA . VAL A 1 94 ? -4.498 1.522 16.480 1.00 96.19 94 VAL A CA 1
ATOM 704 C C . VAL A 1 94 ? -6.010 1.642 16.254 1.00 96.19 94 VAL A C 1
ATOM 706 O O . VAL A 1 94 ? -6.659 2.432 16.937 1.00 96.19 94 VAL A O 1
ATOM 709 N N . SER A 1 95 ? -6.579 0.880 15.316 1.00 94.25 95 SER A N 1
ATOM 710 C CA . SER A 1 95 ? -8.005 0.939 14.970 1.00 94.25 95 SER A CA 1
ATOM 711 C C . SER A 1 95 ? -8.905 0.319 16.037 1.00 94.25 95 SER A C 1
ATOM 713 O O . SER A 1 95 ? -9.934 0.902 16.365 1.00 94.25 95 SER A O 1
ATOM 715 N N . GLU A 1 96 ? -8.520 -0.829 16.596 1.00 95.31 96 GLU A N 1
ATOM 716 C CA . GLU A 1 96 ? -9.318 -1.554 17.593 1.00 95.31 96 GLU A CA 1
ATOM 717 C C . GLU A 1 96 ? -8.900 -1.260 19.037 1.00 95.31 96 GLU A C 1
ATOM 719 O O . GLU A 1 96 ? -9.618 -1.622 19.966 1.00 95.31 96 GLU A O 1
ATOM 724 N N . GLY A 1 97 ? -7.792 -0.547 19.259 1.00 94.38 97 GLY A N 1
ATOM 725 C CA . GLY A 1 97 ? -7.354 -0.112 20.589 1.00 94.38 97 GLY A CA 1
ATOM 726 C C . GLY A 1 97 ? -8.456 0.560 21.426 1.00 94.38 97 GLY A C 1
ATOM 727 O O . GLY A 1 97 ? -8.608 0.201 22.597 1.00 94.38 97 GLY A O 1
ATOM 728 N N . PRO A 1 98 ? -9.281 1.468 20.863 1.00 95.31 98 PRO A N 1
ATOM 729 C CA . PRO A 1 98 ? -10.436 2.039 21.560 1.00 95.31 98 PRO A CA 1
ATOM 730 C C . PRO A 1 98 ? -11.541 1.030 21.911 1.00 95.31 98 PRO A C 1
ATOM 732 O O . PRO A 1 98 ? -12.211 1.206 22.926 1.00 95.31 98 PRO A O 1
ATOM 735 N N . ASN A 1 99 ? -11.729 -0.019 21.103 1.00 96.06 99 ASN A N 1
ATOM 736 C CA . ASN A 1 99 ? -12.791 -1.015 21.280 1.00 96.06 99 ASN A CA 1
ATOM 737 C C . ASN A 1 99 ? -12.374 -2.143 22.236 1.00 96.06 99 ASN A C 1
ATOM 739 O O . ASN A 1 99 ? -13.146 -2.546 23.103 1.00 96.06 99 ASN A O 1
ATOM 743 N N . TRP A 1 100 ? -11.151 -2.661 22.091 1.00 95.56 100 TRP A N 1
ATOM 744 C CA . TRP A 1 100 ? -10.599 -3.728 22.934 1.00 95.56 100 TRP A CA 1
ATOM 745 C C . TRP A 1 100 ? -10.017 -3.201 24.247 1.00 95.56 100 TRP A C 1
ATOM 747 O O . TRP A 1 100 ? -9.899 -3.947 25.218 1.00 95.56 100 TRP A O 1
ATOM 757 N N . GLY A 1 101 ? -9.648 -1.921 24.281 1.00 94.62 101 GLY A N 1
ATOM 758 C CA . GLY A 1 101 ? -8.891 -1.296 25.355 1.00 94.62 101 GLY A CA 1
ATOM 759 C C . GLY A 1 101 ? -7.386 -1.351 25.087 1.00 94.62 101 GLY A C 1
ATOM 760 O O . GLY A 1 101 ? -6.829 -2.381 24.697 1.00 94.62 101 GLY A O 1
ATOM 761 N N . TRP A 1 102 ? -6.706 -0.232 25.335 1.00 94.69 102 TRP A N 1
ATOM 762 C CA . TRP A 1 102 ? -5.269 -0.067 25.081 1.00 94.69 102 TRP A CA 1
ATOM 763 C C . TRP A 1 102 ? -4.377 -0.997 25.911 1.00 94.69 102 TRP A C 1
ATOM 765 O O . TRP A 1 102 ? -3.303 -1.382 25.461 1.00 94.69 102 TRP A O 1
ATOM 775 N N . SER A 1 103 ? -4.829 -1.381 27.106 1.00 95.00 103 SER A N 1
ATOM 776 C CA . SER A 1 103 ? -4.137 -2.320 27.995 1.00 95.00 103 SER A CA 1
ATOM 777 C C . SER A 1 103 ? -4.530 -3.783 27.770 1.00 95.00 103 SER A C 1
ATOM 779 O O . SER A 1 103 ? -4.054 -4.659 28.493 1.00 95.00 103 SER A O 1
ATOM 781 N N . SER A 1 104 ? -5.409 -4.072 26.805 1.00 96.00 104 SER A N 1
ATOM 782 C CA . SER A 1 104 ? -5.835 -5.445 26.548 1.00 96.00 104 SER A CA 1
ATOM 783 C C . SER A 1 104 ? -4.697 -6.279 25.939 1.00 96.00 104 SER A C 1
ATOM 785 O O . SER A 1 104 ? -3.892 -5.752 25.161 1.00 96.00 104 SER A O 1
ATOM 787 N N . PRO A 1 105 ? -4.643 -7.596 26.223 1.00 95.94 105 PRO A N 1
ATOM 788 C CA . PRO A 1 105 ? -3.654 -8.486 25.614 1.00 95.94 105 PRO A CA 1
ATOM 789 C C . PRO A 1 105 ? -3.687 -8.474 24.080 1.00 95.94 105 PRO A C 1
ATOM 791 O O . PRO A 1 105 ? -2.649 -8.648 23.448 1.00 95.94 105 PRO A O 1
ATOM 794 N N . TRP A 1 106 ? -4.858 -8.238 23.479 1.00 95.31 106 TRP A N 1
ATOM 795 C CA . TRP A 1 106 ? -5.040 -8.190 22.027 1.00 95.31 106 TRP A CA 1
ATOM 796 C C . TRP A 1 106 ? -4.383 -6.960 21.400 1.00 95.31 106 TRP A C 1
ATOM 798 O O . TRP A 1 106 ? -3.633 -7.094 20.435 1.00 95.31 106 TRP A O 1
ATOM 808 N N . THR A 1 107 ? -4.597 -5.775 21.979 1.00 95.88 107 THR A N 1
ATOM 809 C CA . THR A 1 107 ? -3.982 -4.526 21.503 1.00 95.88 107 THR A CA 1
ATOM 810 C C . THR A 1 107 ? -2.466 -4.550 21.689 1.00 95.88 107 THR A C 1
ATOM 812 O O . THR A 1 107 ? -1.718 -4.208 20.776 1.00 95.88 107 THR A O 1
ATOM 815 N N . ILE A 1 108 ? -1.995 -5.011 22.853 1.00 96.56 108 ILE A N 1
ATOM 816 C CA . ILE A 1 108 ? -0.559 -5.136 23.134 1.00 96.56 108 ILE A CA 1
ATOM 817 C C . ILE A 1 108 ? 0.081 -6.168 22.198 1.00 96.56 108 ILE A C 1
ATOM 819 O O . ILE A 1 108 ? 1.137 -5.906 21.631 1.00 96.56 108 ILE A O 1
ATOM 823 N N . GLY A 1 109 ? -0.568 -7.317 21.988 1.00 96.31 109 GLY A N 1
ATOM 824 C CA . GLY A 1 109 ? -0.100 -8.343 21.058 1.00 96.31 109 GLY A CA 1
ATOM 825 C C . GLY A 1 109 ? 0.020 -7.829 19.622 1.00 96.31 109 GLY A C 1
ATOM 826 O O . GLY A 1 109 ? 1.008 -8.127 18.956 1.00 96.31 109 GLY A O 1
ATOM 827 N N . ALA A 1 110 ? -0.929 -7.004 19.169 1.00 95.94 110 ALA A N 1
ATOM 828 C CA . ALA A 1 110 ? -0.868 -6.363 17.858 1.00 95.94 110 ALA A CA 1
ATOM 829 C C . ALA A 1 110 ? 0.339 -5.415 17.729 1.00 95.94 110 ALA A C 1
ATOM 831 O O . ALA A 1 110 ? 1.025 -5.451 16.713 1.00 95.94 110 ALA A O 1
ATOM 832 N N . PHE A 1 111 ? 0.658 -4.633 18.768 1.00 95.69 111 PHE A N 1
ATOM 833 C CA . PHE A 1 111 ? 1.844 -3.765 18.770 1.00 95.69 111 PHE A CA 1
ATOM 834 C C . PHE A 1 111 ? 3.174 -4.505 18.923 1.00 95.69 111 PHE A C 1
ATOM 836 O O . PHE A 1 111 ? 4.185 -4.003 18.458 1.00 95.69 111 PHE A O 1
ATOM 843 N N . ILE A 1 112 ? 3.195 -5.670 19.573 1.00 96.44 112 ILE A N 1
ATOM 844 C CA . ILE A 1 112 ? 4.399 -6.515 19.650 1.00 96.44 112 ILE A CA 1
ATOM 845 C C . ILE A 1 112 ? 4.666 -7.211 18.309 1.00 96.44 112 ILE A C 1
ATOM 847 O O . ILE A 1 112 ? 5.817 -7.469 17.966 1.00 96.44 112 ILE A O 1
ATOM 851 N N . LEU A 1 113 ? 3.604 -7.559 17.576 1.00 94.62 113 LEU A N 1
ATOM 852 C CA . LEU A 1 113 ? 3.701 -8.162 16.247 1.00 94.62 113 LEU A CA 1
ATOM 853 C C . LEU A 1 113 ? 4.103 -7.142 15.167 1.00 94.62 113 LEU A C 1
ATOM 855 O O . LEU A 1 113 ? 4.692 -7.539 14.161 1.00 94.62 113 LEU A O 1
ATOM 859 N N . ALA A 1 114 ? 3.737 -5.873 15.368 1.00 90.69 114 ALA A N 1
ATOM 860 C CA . ALA A 1 114 ? 4.068 -4.739 14.508 1.00 90.69 114 ALA A CA 1
ATOM 861 C C . ALA A 1 114 ? 5.555 -4.364 14.563 1.00 90.69 114 ALA A C 1
ATOM 863 O O . ALA A 1 114 ? 6.124 -4.138 13.469 1.00 90.69 114 ALA A O 1
#

Radius of gyration: 19.96 Å; chains: 1; bounding box: 47×28×52 Å

pLDDT: mean 91.31, std 8.84, range [56.81, 97.5]

Sequence (114 aa):
RRYVAADKVQFSISSLSVTVSTGIGIGYPLTGIIAGLMDFRFAFWFAALFVVTAIIVVFRVVPAGPDERAPRIPFDFRGASLLGLGLGALLLGVSEGPNWGWSSPWTIGAFILA